Protein AF-A0A248TMJ8-F1 (afdb_monomer_lite)

Structure (mmCIF, N/CA/C/O backbone):
data_AF-A0A248TMJ8-F1
#
_entry.id   AF-A0A248TMJ8-F1
#
loop_
_atom_site.group_PDB
_atom_site.id
_atom_site.type_symbol
_atom_site.label_atom_id
_atom_site.label_alt_id
_atom_site.label_comp_id
_atom_site.label_asym_id
_atom_site.label_entity_id
_atom_site.label_seq_id
_atom_site.pdbx_PDB_ins_code
_atom_site.Cartn_x
_atom_site.Cartn_y
_atom_site.Cartn_z
_atom_site.occupancy
_atom_site.B_iso_or_equiv
_atom_site.auth_seq_id
_atom_site.auth_comp_id
_atom_site.auth_asym_id
_atom_site.auth_atom_id
_atom_site.pdbx_PDB_model_num
ATOM 1 N N . MET A 1 1 ? -25.545 10.040 -12.679 1.00 40.41 1 MET A N 1
ATOM 2 C CA . MET A 1 1 ? -24.783 8.776 -12.556 1.00 40.41 1 MET A CA 1
ATOM 3 C C . MET A 1 1 ? -24.019 8.795 -11.242 1.00 40.41 1 MET A C 1
ATOM 5 O O . MET A 1 1 ? -23.035 9.513 -11.133 1.00 40.41 1 MET A O 1
ATOM 9 N N . VAL A 1 2 ? -24.490 8.074 -10.221 1.00 39.78 2 VAL A N 1
ATOM 10 C CA . VAL A 1 2 ? -23.708 7.883 -8.990 1.00 39.78 2 VAL A CA 1
ATOM 11 C C . VAL A 1 2 ? -22.620 6.874 -9.334 1.00 39.78 2 VAL A C 1
ATOM 13 O O . VAL A 1 2 ? -22.914 5.710 -9.590 1.00 39.78 2 VAL A O 1
ATOM 16 N N . SER A 1 3 ? -21.377 7.343 -9.438 1.00 39.78 3 SER A N 1
ATOM 17 C CA . SER A 1 3 ? -20.227 6.474 -9.673 1.00 39.78 3 SER A CA 1
ATOM 18 C C . SER A 1 3 ? -20.135 5.479 -8.519 1.00 39.78 3 SER A C 1
ATOM 20 O O . SER A 1 3 ? -19.764 5.838 -7.401 1.00 39.78 3 SER A O 1
ATOM 22 N N . ILE A 1 4 ? -20.489 4.225 -8.797 1.00 51.06 4 ILE A N 1
ATOM 23 C CA . ILE A 1 4 ? -20.355 3.091 -7.873 1.00 51.06 4 ILE A CA 1
ATOM 24 C C . ILE A 1 4 ? -18.891 2.988 -7.405 1.00 51.06 4 ILE A C 1
ATOM 26 O O . ILE A 1 4 ? -18.633 2.701 -6.238 1.00 51.06 4 ILE A O 1
ATOM 30 N N . GLY A 1 5 ? -17.935 3.373 -8.261 1.00 45.09 5 GLY A N 1
ATOM 31 C CA . GLY A 1 5 ? -16.522 3.504 -7.904 1.00 45.09 5 GLY A CA 1
ATOM 32 C C . GLY A 1 5 ? -16.264 4.533 -6.798 1.00 45.09 5 GLY A C 1
ATOM 33 O O . GLY A 1 5 ? -15.546 4.240 -5.849 1.00 45.09 5 GLY A O 1
ATOM 34 N N . GLY A 1 6 ? -16.908 5.703 -6.841 1.00 43.00 6 GLY A N 1
ATOM 35 C CA . GLY A 1 6 ? -16.741 6.745 -5.816 1.00 43.00 6 GLY A CA 1
ATOM 36 C C . GLY A 1 6 ? -17.278 6.358 -4.431 1.00 43.00 6 GLY A C 1
ATOM 37 O O . GLY A 1 6 ? -16.769 6.828 -3.413 1.00 43.00 6 GLY A O 1
ATOM 38 N N . VAL A 1 7 ? -18.279 5.474 -4.375 1.00 46.47 7 VAL A N 1
ATOM 39 C CA . VAL A 1 7 ? -18.855 4.973 -3.114 1.00 46.47 7 VAL A CA 1
ATOM 40 C C . VAL A 1 7 ? -17.970 3.890 -2.488 1.00 46.47 7 VAL A C 1
ATOM 42 O O . VAL A 1 7 ? -17.780 3.889 -1.271 1.00 46.47 7 VAL A O 1
ATOM 45 N N . VAL A 1 8 ? -17.367 3.013 -3.298 1.00 50.56 8 VAL A N 1
ATOM 46 C CA . VAL A 1 8 ? -16.434 1.977 -2.812 1.00 50.56 8 VAL A CA 1
ATOM 47 C C . VAL A 1 8 ? -15.136 2.603 -2.289 1.00 50.56 8 VAL A C 1
ATOM 49 O O . VAL A 1 8 ? -14.674 2.233 -1.208 1.00 50.56 8 VAL A O 1
ATOM 52 N N . VAL A 1 9 ? -14.609 3.626 -2.977 1.00 51.31 9 VAL A N 1
ATOM 53 C CA . VAL A 1 9 ? -13.421 4.388 -2.536 1.00 51.31 9 VAL A CA 1
ATOM 54 C C . VAL A 1 9 ? -13.650 5.041 -1.166 1.00 51.31 9 VAL A C 1
ATOM 56 O O . VAL A 1 9 ? -12.746 5.062 -0.333 1.00 51.31 9 VAL A O 1
ATOM 59 N N . LYS A 1 10 ? -14.872 5.520 -0.888 1.00 53.06 10 LYS A N 1
ATOM 60 C CA . LYS A 1 10 ? -15.224 6.122 0.410 1.00 53.06 10 LYS A CA 1
ATOM 61 C C . LYS A 1 10 ? -15.361 5.111 1.550 1.00 53.06 10 LYS A C 1
ATOM 63 O O . LYS A 1 10 ? -15.193 5.499 2.702 1.00 53.06 10 LYS A O 1
ATOM 68 N N . LYS A 1 11 ? -15.679 3.845 1.260 1.00 58.44 11 LYS A N 1
ATOM 69 C CA . LYS A 1 11 ? -15.954 2.830 2.292 1.00 58.44 11 LYS A CA 1
ATOM 70 C C . LYS A 1 11 ? -14.710 2.053 2.738 1.00 58.44 11 LYS A C 1
ATOM 72 O O . LYS A 1 11 ? -14.638 1.688 3.906 1.00 58.44 11 LYS A O 1
ATOM 77 N N . TYR A 1 12 ? -13.724 1.849 1.857 1.00 64.12 12 TYR A N 1
ATOM 78 C CA . TYR A 1 12 ? -12.500 1.091 2.179 1.00 64.12 12 TYR A CA 1
ATOM 79 C C . TYR A 1 12 ? -11.226 1.714 1.578 1.00 64.12 12 TYR A C 1
ATOM 81 O O . TYR A 1 12 ? -10.517 1.059 0.808 1.00 64.12 12 TYR A O 1
ATOM 89 N N . PRO A 1 13 ? -10.889 2.969 1.936 1.00 74.06 13 PRO A N 1
ATOM 90 C CA . PRO A 1 13 ? -9.749 3.677 1.349 1.00 74.06 13 PRO A CA 1
ATOM 91 C C . PRO A 1 13 ? -8.412 2.947 1.557 1.00 74.06 13 PRO A C 1
ATOM 93 O O . PRO A 1 13 ? -7.547 2.990 0.688 1.00 74.06 13 PRO A O 1
ATOM 96 N N . GLY A 1 14 ? -8.259 2.219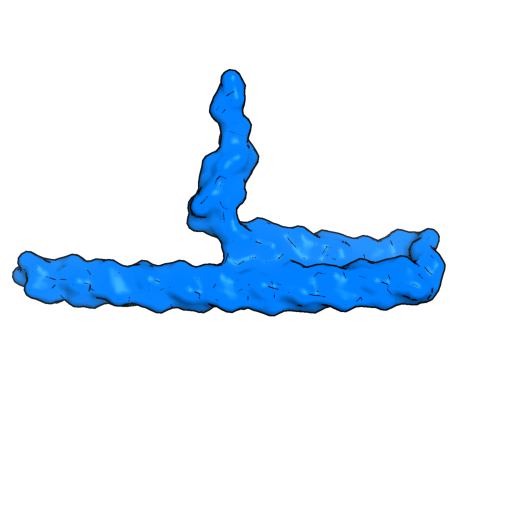 2.671 1.00 83.69 14 GLY A N 1
ATOM 97 C CA . GLY A 1 14 ? -7.044 1.453 2.959 1.00 83.69 14 GLY A CA 1
ATOM 98 C C . GLY A 1 14 ? -6.818 0.276 2.008 1.00 83.69 14 GLY A C 1
ATOM 99 O O . GLY A 1 14 ? -5.706 0.073 1.529 1.00 83.69 14 GLY A O 1
ATOM 100 N N . PHE A 1 15 ? -7.879 -0.460 1.670 1.00 87.00 15 PHE A N 1
ATOM 101 C CA . PHE A 1 15 ? -7.788 -1.604 0.760 1.00 87.00 15 PHE A CA 1
ATOM 102 C C . PHE A 1 15 ? -7.458 -1.166 -0.670 1.00 87.00 15 PHE A C 1
ATOM 104 O O . PHE A 1 15 ? -6.622 -1.777 -1.330 1.00 87.00 15 PHE A O 1
ATOM 111 N N . LEU A 1 16 ? -8.067 -0.069 -1.130 1.00 88.38 16 LEU A N 1
ATOM 112 C CA . LEU A 1 16 ? -7.777 0.497 -2.446 1.00 88.38 16 LEU A CA 1
ATOM 113 C C . LEU A 1 16 ? -6.307 0.923 -2.568 1.00 88.38 16 LEU A C 1
ATOM 115 O O . LEU A 1 16 ? -5.675 0.648 -3.583 1.00 88.38 16 LEU A O 1
ATOM 119 N N . LEU A 1 17 ? -5.758 1.568 -1.535 1.00 88.56 17 LEU A N 1
ATOM 120 C CA . LEU A 1 17 ? -4.352 1.976 -1.508 1.00 88.56 17 LEU A CA 1
ATOM 121 C C . LEU A 1 17 ? -3.401 0.777 -1.578 1.00 88.56 17 LEU A C 1
ATOM 123 O O . LEU A 1 17 ? -2.440 0.818 -2.342 1.00 88.56 17 LEU A O 1
ATOM 127 N N . ILE A 1 18 ? -3.699 -0.303 -0.848 1.00 91.69 18 ILE A N 1
ATOM 128 C CA . ILE A 1 18 ? -2.930 -1.554 -0.931 1.00 91.69 18 ILE A CA 1
ATOM 129 C C . ILE A 1 18 ? -3.024 -2.143 -2.343 1.00 91.69 18 ILE A C 1
ATOM 131 O O . ILE A 1 18 ? -2.016 -2.500 -2.945 1.00 91.69 18 ILE A O 1
ATOM 135 N N . PHE A 1 19 ? -4.228 -2.193 -2.917 1.00 92.12 19 PHE A N 1
ATOM 136 C CA . PHE A 1 19 ? -4.425 -2.705 -4.271 1.00 92.12 19 PHE A CA 1
ATOM 137 C C . PHE A 1 19 ? -3.612 -1.916 -5.309 1.00 92.12 19 PHE A C 1
ATOM 139 O O . PHE A 1 19 ? -2.894 -2.510 -6.112 1.00 92.12 19 PHE A O 1
ATOM 146 N N . ILE A 1 20 ? -3.656 -0.581 -5.251 1.00 90.31 20 ILE A N 1
ATOM 147 C CA . ILE A 1 20 ? -2.839 0.292 -6.107 1.00 90.31 20 ILE A CA 1
ATOM 148 C C . ILE A 1 20 ? -1.348 0.022 -5.878 1.00 90.31 20 ILE A C 1
ATOM 150 O O . ILE A 1 20 ? -0.594 -0.092 -6.844 1.00 90.31 20 ILE A O 1
ATOM 154 N N . GLY A 1 21 ? -0.921 -0.127 -4.622 1.00 92.44 21 GLY A N 1
ATOM 155 C CA . GLY A 1 21 ? 0.461 -0.455 -4.286 1.00 92.44 21 GLY A CA 1
ATOM 156 C C . GLY A 1 21 ? 0.930 -1.759 -4.935 1.00 92.44 21 GLY A C 1
ATOM 157 O O . GLY A 1 21 ? 2.005 -1.795 -5.531 1.00 92.44 21 GLY A O 1
ATOM 158 N N . ILE A 1 22 ? 0.118 -2.817 -4.892 1.00 93.25 22 ILE A N 1
ATOM 159 C CA . ILE A 1 22 ? 0.426 -4.107 -5.535 1.00 93.25 22 ILE A CA 1
ATOM 160 C C . ILE A 1 22 ? 0.497 -3.967 -7.062 1.00 93.25 22 ILE A C 1
ATOM 162 O O . ILE A 1 22 ? 1.401 -4.517 -7.690 1.00 93.25 22 ILE A O 1
ATOM 166 N N . VAL A 1 23 ? -0.412 -3.201 -7.669 1.00 92.75 23 VAL A N 1
ATOM 167 C CA . VAL A 1 23 ? -0.396 -2.944 -9.119 1.00 92.75 23 VAL A CA 1
ATOM 168 C C . VAL A 1 23 ? 0.884 -2.212 -9.540 1.00 92.75 23 VAL A C 1
ATOM 170 O O . VAL A 1 23 ? 1.523 -2.603 -10.517 1.00 92.75 23 VAL A O 1
ATOM 173 N N . LEU A 1 24 ? 1.303 -1.194 -8.782 1.00 91.75 24 LEU A N 1
ATOM 174 C CA . LEU A 1 24 ? 2.558 -0.475 -9.031 1.00 91.75 24 LEU A CA 1
ATOM 175 C C . LEU A 1 24 ? 3.782 -1.389 -8.888 1.00 91.75 24 LEU A C 1
ATOM 177 O O . LEU A 1 24 ? 4.703 -1.294 -9.698 1.00 91.75 24 LEU A O 1
ATOM 181 N N . LEU A 1 25 ? 3.763 -2.303 -7.911 1.00 91.56 25 LEU A N 1
ATOM 182 C CA . LEU A 1 25 ? 4.817 -3.303 -7.721 1.00 91.56 25 LEU A CA 1
ATOM 183 C C . LEU A 1 25 ? 4.914 -4.251 -8.916 1.00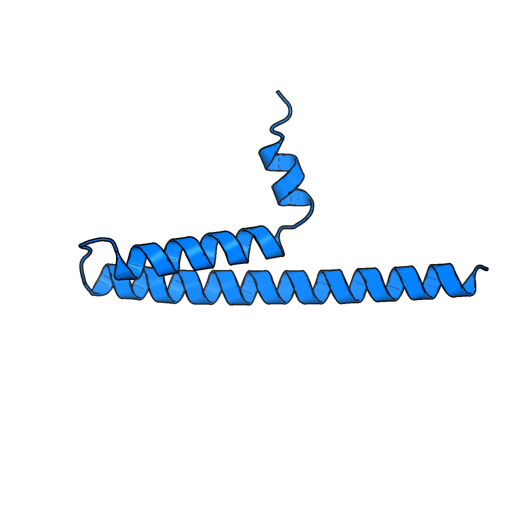 91.56 25 LEU A C 1
ATOM 185 O O . LEU A 1 25 ? 5.998 -4.560 -9.394 1.00 91.56 25 LEU A O 1
ATOM 189 N N . TYR A 1 26 ? 3.774 -4.719 -9.418 1.00 92.12 26 TYR A N 1
ATOM 190 C CA . TYR A 1 26 ? 3.754 -5.565 -10.603 1.00 92.12 26 TYR A CA 1
ATOM 191 C C . TYR A 1 26 ? 4.362 -4.824 -11.797 1.00 92.12 26 TYR A C 1
ATOM 193 O O . TYR A 1 26 ? 5.268 -5.337 -12.455 1.00 92.12 26 TYR A O 1
ATOM 201 N N . PHE A 1 27 ? 3.933 -3.584 -12.038 1.00 89.81 27 PHE A N 1
ATOM 202 C CA . PHE A 1 27 ? 4.449 -2.793 -13.151 1.00 89.81 27 PHE A CA 1
ATOM 203 C C . PHE A 1 27 ? 5.941 -2.476 -13.046 1.00 89.81 27 PHE A C 1
ATOM 205 O O . PHE A 1 27 ? 6.597 -2.460 -14.086 1.00 89.81 27 PHE A O 1
ATOM 212 N N . SER A 1 28 ? 6.499 -2.303 -11.841 1.00 89.94 28 SER A N 1
ATOM 213 C CA . SER A 1 28 ? 7.940 -2.062 -11.686 1.00 89.94 28 SER A CA 1
ATOM 214 C C . SER A 1 28 ? 8.813 -3.224 -12.159 1.00 89.94 28 SER A C 1
ATOM 216 O O . SER A 1 28 ? 9.976 -3.002 -12.477 1.00 89.94 28 SER A O 1
ATOM 218 N N . PHE A 1 29 ? 8.271 -4.447 -12.204 1.00 87.94 29 PHE A N 1
ATOM 219 C CA . PHE A 1 29 ? 8.996 -5.637 -12.665 1.00 87.94 29 PHE A CA 1
ATOM 220 C C . PHE A 1 29 ? 8.597 -6.109 -14.065 1.00 87.94 29 PHE A C 1
ATOM 222 O O . PHE A 1 29 ? 9.354 -6.842 -14.696 1.00 87.94 29 PHE A O 1
ATOM 229 N N . LYS A 1 30 ? 7.399 -5.750 -14.539 1.00 88.56 30 LYS A N 1
ATOM 230 C CA . LYS A 1 30 ? 6.834 -6.287 -15.788 1.00 88.56 30 LYS A CA 1
ATOM 231 C C . LYS A 1 30 ? 6.918 -5.345 -16.980 1.00 88.56 30 LYS A C 1
ATOM 233 O O . LYS A 1 30 ? 6.802 -5.823 -18.107 1.00 88.56 30 LYS A O 1
ATOM 238 N N . LEU A 1 31 ? 7.053 -4.040 -16.751 1.00 84.56 31 LEU A N 1
ATOM 239 C CA . LEU A 1 31 ? 7.237 -3.077 -17.829 1.00 84.56 31 LEU A CA 1
ATOM 240 C C . LEU A 1 31 ? 8.727 -2.889 -18.105 1.00 84.56 31 LEU A C 1
ATOM 242 O O . LEU A 1 31 ? 9.513 -2.737 -17.173 1.00 84.56 31 LEU A O 1
ATOM 246 N N . ASP A 1 32 ? 9.087 -2.829 -19.386 1.00 84.75 32 ASP A N 1
ATOM 247 C CA . ASP A 1 32 ? 10.409 -2.384 -19.836 1.00 84.75 32 ASP A CA 1
ATOM 248 C C . ASP A 1 32 ? 10.509 -0.862 -19.660 1.00 84.75 32 ASP A C 1
ATOM 250 O O . ASP A 1 32 ? 10.359 -0.067 -20.589 1.00 84.75 32 ASP A O 1
ATOM 254 N N . VAL A 1 33 ? 10.662 -0.439 -18.407 1.00 85.81 33 VAL A N 1
ATOM 255 C CA . VAL A 1 33 ? 10.878 0.957 -18.028 1.00 85.81 33 VAL A CA 1
ATOM 256 C C . VAL A 1 33 ? 12.334 1.183 -17.658 1.00 85.81 33 VAL A C 1
ATOM 258 O O . VAL A 1 33 ? 13.060 0.262 -17.288 1.00 85.81 33 VAL A O 1
ATOM 261 N N . SER A 1 34 ? 12.769 2.442 -17.723 1.00 91.75 34 SER A N 1
ATOM 262 C CA . SER A 1 34 ? 14.111 2.787 -17.267 1.00 91.75 34 SER A CA 1
ATOM 263 C C . SER A 1 34 ? 14.289 2.422 -15.783 1.00 91.75 34 SER A C 1
ATOM 265 O O . SER A 1 34 ? 13.331 2.521 -15.006 1.00 91.75 34 SER A O 1
ATOM 267 N N . PRO A 1 35 ? 15.510 2.062 -15.343 1.00 90.31 35 PRO A N 1
ATOM 268 C CA . PRO A 1 35 ? 15.766 1.688 -13.950 1.00 90.31 35 PRO A CA 1
ATOM 269 C C . PRO A 1 35 ? 15.306 2.748 -12.939 1.00 90.31 35 PRO A C 1
ATOM 271 O O . PRO A 1 35 ? 14.807 2.422 -11.867 1.00 90.31 35 PRO A O 1
ATOM 274 N N . ILE A 1 36 ? 15.411 4.028 -13.306 1.00 93.25 36 ILE A N 1
ATOM 275 C CA . ILE A 1 36 ? 14.956 5.157 -12.484 1.00 93.25 36 ILE A CA 1
ATOM 276 C C . ILE A 1 36 ? 13.436 5.102 -12.284 1.00 93.25 36 ILE A C 1
ATOM 278 O O . ILE A 1 36 ? 12.948 5.262 -11.166 1.00 93.25 36 ILE A O 1
ATOM 282 N N . VAL A 1 37 ? 12.681 4.844 -13.354 1.00 92.44 37 VAL A N 1
ATOM 283 C CA . VAL A 1 37 ? 11.218 4.733 -13.292 1.00 92.44 37 VAL A CA 1
ATOM 284 C C . VAL A 1 37 ? 10.803 3.490 -12.504 1.00 92.44 37 VAL A C 1
ATOM 286 O O . VAL A 1 37 ? 9.890 3.581 -11.687 1.00 92.44 37 VAL A O 1
ATOM 289 N N . ALA A 1 38 ? 11.501 2.360 -12.665 1.00 91.56 38 ALA A N 1
ATOM 290 C CA . ALA A 1 38 ? 11.251 1.158 -11.866 1.00 91.56 38 ALA A CA 1
ATOM 291 C C . ALA A 1 38 ? 11.424 1.423 -10.358 1.00 91.56 38 ALA A C 1
ATOM 293 O O . ALA A 1 38 ? 10.567 1.039 -9.562 1.00 91.56 38 ALA A O 1
ATOM 294 N N . ILE A 1 39 ? 12.481 2.144 -9.964 1.00 93.19 39 ILE A N 1
ATOM 295 C CA . ILE A 1 39 ? 12.715 2.537 -8.565 1.00 93.19 39 ILE A CA 1
ATOM 296 C C . ILE A 1 39 ? 11.602 3.460 -8.055 1.00 93.19 39 ILE A C 1
ATOM 298 O O . ILE A 1 39 ? 11.102 3.266 -6.946 1.00 93.19 39 ILE A O 1
ATOM 302 N N . LEU A 1 40 ? 11.168 4.440 -8.854 1.00 94.31 40 LEU A N 1
ATOM 303 C CA . LEU A 1 40 ? 10.060 5.323 -8.473 1.00 94.31 40 LEU A CA 1
ATOM 304 C C . LEU A 1 40 ? 8.748 4.552 -8.281 1.00 94.31 40 LEU A C 1
ATOM 306 O O . LEU A 1 40 ? 8.013 4.825 -7.328 1.00 94.31 40 LEU A O 1
ATOM 310 N N . LEU A 1 41 ? 8.465 3.574 -9.144 1.00 92.56 41 LEU A N 1
ATOM 311 C CA . LEU A 1 41 ? 7.298 2.700 -9.015 1.00 92.56 41 LEU A CA 1
ATOM 312 C C . LEU A 1 41 ? 7.382 1.824 -7.758 1.00 92.56 41 LEU A C 1
ATOM 314 O O . LEU A 1 41 ? 6.391 1.716 -7.037 1.00 92.56 41 LEU A O 1
ATOM 318 N N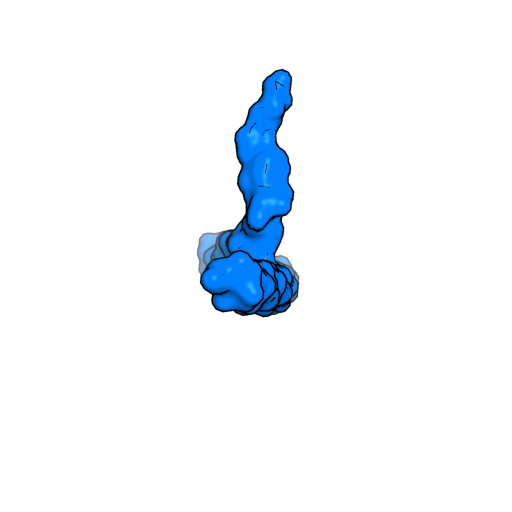 . LEU A 1 42 ? 8.562 1.275 -7.445 1.00 93.62 42 LEU A N 1
ATOM 319 C CA . LEU A 1 42 ? 8.809 0.508 -6.218 1.00 93.62 42 LEU A CA 1
ATOM 320 C C . LEU A 1 42 ? 8.582 1.347 -4.957 1.00 93.62 42 LEU A C 1
ATOM 322 O O . LEU A 1 42 ? 7.873 0.921 -4.045 1.00 93.62 42 LEU A O 1
ATOM 326 N N . LEU A 1 43 ? 9.135 2.561 -4.912 1.00 95.06 43 LEU A N 1
ATOM 327 C CA . LEU A 1 43 ? 8.947 3.473 -3.781 1.00 95.06 43 LEU A CA 1
ATOM 328 C C . LEU A 1 43 ? 7.482 3.892 -3.637 1.00 95.06 43 LEU A C 1
ATOM 330 O O . LEU A 1 43 ? 6.938 3.877 -2.533 1.00 95.06 43 LEU A O 1
ATOM 334 N N . SER A 1 44 ? 6.817 4.207 -4.749 1.00 92.31 44 SER A N 1
ATOM 335 C CA . SER A 1 44 ? 5.397 4.576 -4.752 1.00 92.31 44 SER A CA 1
ATOM 336 C C . SER A 1 44 ? 4.514 3.415 -4.290 1.00 92.31 44 SER A C 1
ATOM 338 O O . SER A 1 44 ? 3.586 3.616 -3.505 1.00 92.31 44 SER A O 1
ATOM 340 N N . SER A 1 45 ? 4.834 2.190 -4.720 1.00 94.38 45 SER A N 1
ATOM 341 C CA . SER A 1 45 ? 4.183 0.963 -4.262 1.00 94.38 45 SER A CA 1
ATOM 342 C C . SER A 1 45 ? 4.311 0.788 -2.750 1.00 94.38 45 SER A C 1
ATOM 344 O O . SER A 1 45 ? 3.312 0.567 -2.058 1.00 94.38 45 SER A O 1
ATOM 346 N N . LEU A 1 46 ? 5.530 0.930 -2.226 1.00 94.69 46 LEU A N 1
ATOM 347 C CA . LEU A 1 46 ? 5.807 0.793 -0.801 1.00 94.69 46 LEU A CA 1
ATOM 348 C C . LEU A 1 46 ? 5.000 1.807 0.019 1.00 94.69 46 LEU A C 1
ATOM 350 O O . LEU A 1 46 ? 4.322 1.430 0.975 1.00 94.69 46 LEU A O 1
ATOM 354 N N . ILE A 1 47 ? 5.015 3.079 -0.390 1.00 94.25 47 ILE A N 1
ATOM 355 C CA . ILE A 1 47 ? 4.280 4.156 0.287 1.00 94.25 47 ILE A CA 1
ATOM 356 C C . ILE A 1 47 ? 2.772 3.877 0.276 1.00 94.25 47 ILE A C 1
ATOM 358 O O . ILE A 1 47 ? 2.124 3.989 1.319 1.00 94.25 47 ILE A O 1
ATOM 362 N N . ALA A 1 48 ? 2.213 3.478 -0.870 1.00 91.75 48 ALA A N 1
ATOM 363 C CA . ALA A 1 48 ? 0.788 3.176 -0.995 1.00 91.75 48 ALA A CA 1
ATOM 364 C C . ALA A 1 48 ? 0.364 2.007 -0.089 1.00 91.75 48 ALA A C 1
ATOM 366 O O . ALA A 1 48 ? -0.644 2.104 0.615 1.00 91.75 48 ALA A O 1
ATOM 367 N N . ASN A 1 49 ? 1.166 0.940 -0.031 1.00 92.50 49 ASN A N 1
ATOM 368 C CA . ASN A 1 49 ? 0.901 -0.218 0.824 1.00 92.50 49 ASN A CA 1
ATOM 369 C C . ASN A 1 49 ? 0.984 0.120 2.320 1.00 92.50 49 ASN A C 1
ATOM 371 O O . ASN A 1 49 ? 0.113 -0.291 3.093 1.00 92.50 49 ASN A O 1
ATOM 375 N N . ILE A 1 50 ? 1.981 0.911 2.734 1.00 94.06 50 ILE A N 1
ATOM 376 C CA . ILE A 1 50 ? 2.104 1.381 4.124 1.00 94.06 50 ILE A CA 1
ATOM 377 C C . ILE A 1 50 ? 0.897 2.249 4.491 1.00 94.06 50 ILE A C 1
ATOM 379 O O . ILE A 1 50 ? 0.229 1.986 5.493 1.00 94.06 50 ILE A O 1
ATOM 383 N N . ALA A 1 51 ? 0.575 3.248 3.665 1.00 91.56 51 ALA A N 1
ATOM 384 C CA . ALA A 1 51 ? -0.556 4.139 3.903 1.00 91.56 51 ALA A CA 1
ATOM 385 C C . ALA A 1 51 ? -1.877 3.362 3.990 1.00 91.56 51 ALA A C 1
ATOM 387 O O . ALA A 1 51 ? -2.666 3.566 4.917 1.00 91.56 51 ALA A O 1
ATOM 388 N N . GLY A 1 52 ? -2.095 2.425 3.067 1.00 91.81 52 GLY A N 1
ATOM 389 C CA . GLY A 1 52 ? -3.286 1.590 3.061 1.00 91.81 52 GLY A CA 1
ATOM 390 C C . GLY A 1 52 ? -3.401 0.696 4.298 1.00 91.81 52 GLY A C 1
ATOM 391 O O . GLY A 1 52 ? -4.477 0.612 4.895 1.00 91.81 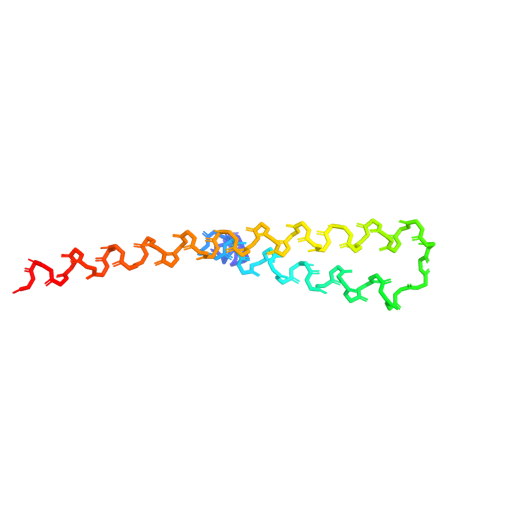52 GLY A O 1
ATOM 392 N N . THR A 1 53 ? -2.283 0.125 4.759 1.00 91.88 53 THR A N 1
ATOM 393 C CA . THR A 1 53 ? -2.223 -0.680 5.991 1.00 91.88 53 THR A CA 1
ATOM 394 C C . THR A 1 53 ? -2.554 0.152 7.229 1.00 91.88 53 THR A C 1
ATOM 396 O O . THR A 1 53 ? -3.367 -0.265 8.053 1.00 91.88 53 THR A O 1
ATOM 399 N N . VAL A 1 54 ? -1.999 1.363 7.350 1.00 93.50 54 VAL A N 1
ATOM 400 C CA . VAL A 1 54 ? -2.295 2.277 8.470 1.00 93.50 54 VAL A CA 1
ATOM 401 C C . VAL A 1 54 ? -3.786 2.609 8.535 1.00 93.50 54 VAL A C 1
ATOM 403 O O . VAL A 1 54 ? -4.385 2.600 9.613 1.00 93.50 54 VAL A O 1
ATOM 406 N N . VAL A 1 55 ? -4.405 2.888 7.386 1.00 90.75 55 VAL A N 1
ATOM 407 C CA . VAL A 1 55 ? -5.845 3.168 7.306 1.00 90.75 55 VAL A CA 1
ATOM 408 C C . VAL A 1 55 ? -6.669 1.939 7.701 1.00 90.75 55 VAL A C 1
ATOM 410 O O . VAL A 1 55 ? -7.655 2.078 8.427 1.00 90.75 55 VAL A O 1
ATOM 413 N N . LEU A 1 56 ? -6.254 0.741 7.282 1.00 88.94 56 LEU A N 1
ATOM 414 C CA . LEU A 1 56 ? -6.933 -0.506 7.630 1.00 88.94 56 LEU A CA 1
ATOM 415 C C . LEU A 1 56 ? -6.864 -0.794 9.137 1.00 88.94 56 LEU A C 1
ATOM 417 O O . LEU A 1 56 ? -7.884 -1.111 9.743 1.00 88.94 56 LEU A O 1
ATOM 421 N N . ILE A 1 57 ? -5.697 -0.605 9.760 1.00 90.56 57 ILE A N 1
ATOM 422 C CA . ILE A 1 57 ? -5.523 -0.756 11.213 1.00 90.56 57 ILE A CA 1
ATOM 423 C C . ILE A 1 57 ? -6.442 0.212 11.965 1.00 90.56 57 ILE A C 1
ATOM 425 O O . ILE A 1 57 ? -7.147 -0.199 12.886 1.00 90.56 57 ILE A O 1
ATOM 429 N N . LYS A 1 58 ? -6.490 1.487 11.552 1.00 88.69 58 LYS A N 1
ATOM 430 C CA . LYS A 1 58 ? -7.397 2.475 12.161 1.00 88.69 58 LYS A CA 1
ATOM 431 C C . LYS A 1 58 ? -8.857 2.039 12.065 1.00 88.69 58 LYS A C 1
ATOM 433 O O . LYS A 1 58 ? -9.573 2.121 13.058 1.00 88.69 58 LYS A O 1
ATOM 438 N N . LEU A 1 59 ? -9.279 1.539 10.902 1.00 87.19 59 LEU A N 1
ATOM 439 C CA . LEU A 1 59 ? -10.635 1.030 10.706 1.00 87.19 59 LEU A CA 1
ATOM 440 C C . LEU A 1 59 ? -10.936 -0.149 11.642 1.00 87.19 59 LEU A C 1
ATOM 442 O O . LEU A 1 59 ? -11.983 -0.152 12.285 1.00 87.19 59 LEU A O 1
ATOM 446 N N . ILE A 1 60 ? -10.017 -1.113 11.762 1.00 88.00 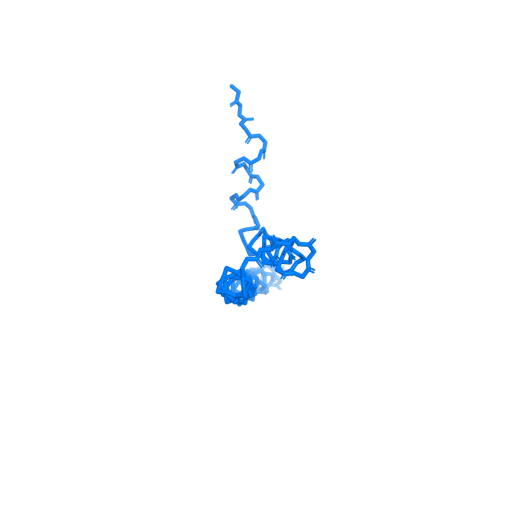60 ILE A N 1
ATOM 447 C CA . ILE A 1 60 ? -10.167 -2.270 12.659 1.00 88.00 60 ILE A CA 1
ATOM 448 C C . ILE A 1 60 ? -10.327 -1.807 14.111 1.00 88.00 60 ILE A C 1
ATOM 450 O O . ILE A 1 60 ? -11.250 -2.252 14.790 1.00 88.00 60 ILE A O 1
ATOM 454 N N . ILE A 1 61 ? -9.497 -0.865 14.571 1.00 91.19 61 ILE A N 1
ATOM 455 C CA . ILE A 1 61 ? -9.598 -0.297 15.925 1.00 91.19 61 ILE A CA 1
ATOM 456 C C . ILE A 1 61 ? -10.964 0.372 16.135 1.00 91.19 61 ILE A C 1
ATOM 458 O O . ILE A 1 61 ? -11.593 0.180 17.176 1.00 91.19 61 ILE A O 1
ATOM 462 N N . THR A 1 62 ? -11.451 1.146 15.159 1.00 88.31 62 THR A N 1
ATOM 463 C CA . THR A 1 62 ? -12.775 1.783 15.241 1.00 88.31 62 THR A CA 1
ATOM 464 C C . THR A 1 62 ? -13.903 0.754 15.308 1.00 88.31 62 THR A C 1
ATOM 466 O O . THR A 1 62 ? -14.826 0.926 16.101 1.00 88.31 62 THR A O 1
ATOM 469 N N . ILE A 1 63 ? -13.833 -0.317 14.513 1.00 88.25 63 ILE A N 1
ATOM 470 C CA . ILE A 1 63 ? -14.833 -1.393 14.526 1.00 88.25 63 ILE A CA 1
ATOM 471 C C . ILE A 1 63 ? -14.826 -2.114 15.877 1.00 88.25 63 ILE A C 1
ATOM 473 O O . ILE A 1 63 ? -15.891 -2.311 16.454 1.00 88.25 63 ILE A O 1
ATOM 477 N N . GLN A 1 64 ? -13.648 -2.449 16.415 1.00 89.81 64 GLN A N 1
ATOM 478 C CA . GLN A 1 64 ? -13.534 -3.097 17.726 1.00 89.81 64 GLN A CA 1
ATOM 479 C C . GLN A 1 64 ? -14.104 -2.229 18.852 1.00 89.81 64 GLN A C 1
ATOM 481 O O . GLN A 1 64 ? -14.825 -2.738 19.705 1.00 89.81 64 GLN A O 1
ATOM 486 N N . ARG A 1 65 ? -13.834 -0.915 18.838 1.00 90.19 65 ARG A N 1
ATOM 487 C CA . ARG A 1 65 ? -14.411 0.021 19.819 1.00 90.19 65 ARG A CA 1
ATOM 488 C C . ARG A 1 65 ? -15.934 0.060 19.744 1.00 90.19 65 ARG A C 1
ATOM 490 O O . ARG A 1 65 ? -16.579 -0.115 20.769 1.00 90.19 65 ARG A O 1
ATOM 497 N N . LYS A 1 66 ? -16.499 0.198 18.540 1.00 87.44 66 LYS A N 1
ATOM 498 C CA . LYS A 1 66 ? -17.959 0.191 18.350 1.00 87.44 66 LYS A CA 1
ATOM 499 C C . LYS A 1 66 ? -18.603 -1.129 18.777 1.00 87.44 66 LYS A C 1
ATOM 501 O O . LYS A 1 66 ? -19.665 -1.119 19.381 1.00 87.44 66 LYS A O 1
ATOM 506 N N . ALA A 1 67 ? -17.963 -2.260 18.485 1.00 87.62 67 ALA A N 1
ATOM 507 C CA . ALA A 1 67 ? -18.453 -3.568 18.916 1.00 87.62 67 ALA A CA 1
ATOM 508 C C . ALA A 1 67 ? -18.429 -3.719 20.449 1.00 87.62 67 ALA A C 1
ATOM 510 O O . ALA A 1 67 ? -19.331 -4.320 21.023 1.00 87.62 67 ALA A O 1
ATOM 511 N N . ALA A 1 68 ? -17.420 -3.158 21.123 1.00 86.19 68 ALA A N 1
ATOM 512 C CA . ALA A 1 68 ? -17.343 -3.156 22.583 1.00 86.19 68 ALA A CA 1
ATOM 513 C C . ALA A 1 68 ? -18.375 -2.227 23.246 1.00 86.19 68 ALA A C 1
ATOM 515 O O . ALA A 1 68 ? -18.787 -2.502 24.367 1.00 86.19 68 ALA A O 1
ATOM 516 N N . GLU A 1 69 ? -18.771 -1.137 22.583 1.00 86.06 69 GLU A N 1
ATOM 517 C CA . GLU A 1 69 ? -19.857 -0.254 23.034 1.00 86.06 69 GLU A CA 1
ATOM 518 C C . GLU A 1 69 ? -21.216 -0.956 22.918 1.00 86.06 69 GLU A C 1
ATOM 520 O O . GLU A 1 69 ? -21.944 -1.018 23.901 1.00 86.06 69 GLU A O 1
ATOM 525 N N . LEU A 1 70 ? -21.499 -1.591 21.775 1.00 81.69 70 LEU A N 1
ATOM 526 C CA . LEU A 1 70 ? -22.739 -2.349 21.556 1.00 81.69 70 LEU A CA 1
ATOM 527 C C . LEU A 1 70 ? -22.920 -3.500 22.561 1.00 81.69 70 LEU A C 1
ATOM 529 O O . LEU A 1 70 ? -24.000 -3.659 23.111 1.00 81.69 70 LEU A O 1
ATOM 533 N N . ASN A 1 71 ? -21.858 -4.252 22.872 1.00 74.06 71 ASN A N 1
ATOM 534 C CA . ASN A 1 71 ? -21.908 -5.342 23.863 1.00 74.06 71 ASN A CA 1
ATOM 535 C C . ASN A 1 71 ? -22.052 -4.871 25.326 1.00 74.06 71 ASN A C 1
ATOM 537 O O . ASN A 1 71 ? -22.169 -5.707 26.214 1.00 74.06 71 ASN A O 1
ATOM 541 N N . LYS A 1 72 ? -21.941 -3.567 25.610 1.00 68.62 72 LYS A N 1
ATOM 542 C CA . LYS A 1 72 ? -22.176 -3.004 26.954 1.00 68.62 72 LYS A CA 1
ATOM 543 C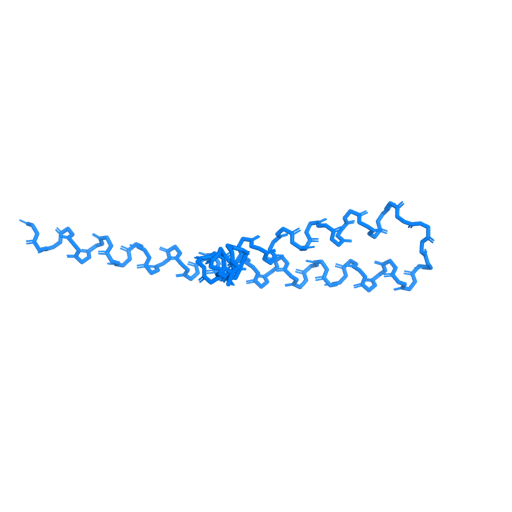 C . LYS A 1 72 ? -23.587 -2.441 27.121 1.00 68.62 72 LYS A C 1
ATOM 545 O O . LYS A 1 72 ? -23.953 -2.093 28.242 1.00 68.62 72 LYS A O 1
ATOM 550 N N . GLU A 1 73 ? -24.316 -2.279 26.020 1.00 61.66 73 GLU A N 1
ATOM 551 C CA . GLU A 1 73 ? -25.696 -1.790 25.997 1.00 61.66 73 GLU A CA 1
ATOM 552 C C . GLU A 1 73 ? -26.730 -2.937 25.986 1.00 61.66 73 GLU A C 1
ATOM 554 O O . GLU A 1 73 ? -27.906 -2.673 26.233 1.00 61.66 73 GLU A O 1
ATOM 559 N N . GLU A 1 74 ? -26.297 -4.185 25.755 1.00 53.62 74 GLU A N 1
ATOM 560 C CA . GLU A 1 74 ? -27.051 -5.431 26.013 1.00 53.62 74 GLU A CA 1
ATOM 561 C C . GLU A 1 74 ? -26.793 -5.977 27.427 1.00 53.62 74 GLU A C 1
ATOM 563 O O . GLU A 1 74 ? -27.762 -6.489 28.037 1.00 53.62 74 GLU A O 1
#

Secondary structure (DSSP, 8-state):
---HHHHHHHH-HHHHHHHHHHHHHHHHHHS---HHHHHHHHHHHHHHHHHHHHHHHHHHHHHHHHHHHHHHH-

Radius of gyration: 17.22 Å; chains: 1; bounding box: 43×15×47 Å

pLDDT: mean 81.94, std 16.45, range [39.78, 95.06]

Sequence (74 aa):
MVSIGGVVVKKYPGFLLIFIGIVLLYFSFKLDVSPIVAILLLLSSLIANIAGTVVLIKLIITIQRKAAELNKEE

Foldseek 3Di:
DPPPVVVVCVPQVLVVLLVQLVVLLCCLPPDPDDVVSSVVSNVSSVVSNVSSVVSVVVVVVVVVVVVVVVVVVD

Organism: NCBI:txid859143